Protein AF-A0A0N1M2Y0-F1 (afdb_monomer)

Secondary structure (DSSP, 8-state):
--EEEEEEEEEE-GGG-EEEEEEEEETTSS-EEEEEEEES---TTSEEEEEES-SSS--SEEEE-SS-HHHHHHHHHHHHHHHHHHHHHHHHHHHHHHHHHHHHHHHHTT--

Structure (mmCIF, N/CA/C/O backbone):
data_AF-A0A0N1M2Y0-F1
#
_entry.id   AF-A0A0N1M2Y0-F1
#
loop_
_atom_site.group_PDB
_atom_site.id
_atom_site.type_symbol
_atom_site.label_atom_id
_atom_site.label_alt_id
_atom_site.label_comp_id
_atom_site.label_asym_id
_atom_site.label_entity_id
_atom_site.label_seq_id
_atom_site.pdbx_PDB_ins_code
_atom_site.Cartn_x
_atom_site.Cartn_y
_atom_site.Cartn_z
_atom_site.occupancy
_atom_site.B_iso_or_equiv
_atom_site.auth_seq_id
_atom_site.auth_comp_id
_atom_site.auth_asym_id
_atom_site.auth_atom_id
_atom_site.pdbx_PDB_model_num
ATOM 1 N N . MET A 1 1 ? 5.345 -0.789 7.523 1.00 71.38 1 MET A N 1
ATOM 2 C CA . MET A 1 1 ? 5.106 0.414 6.702 1.00 71.38 1 MET A CA 1
ATOM 3 C C . MET A 1 1 ? 4.498 -0.058 5.403 1.00 71.38 1 MET A C 1
ATOM 5 O O . MET A 1 1 ? 5.000 -1.024 4.849 1.00 71.38 1 MET A O 1
ATOM 9 N N . THR A 1 2 ? 3.389 0.533 4.996 1.00 80.94 2 THR A N 1
ATOM 10 C CA . THR A 1 2 ? 2.586 0.106 3.848 1.00 80.94 2 THR A CA 1
ATOM 11 C C . THR A 1 2 ? 2.479 1.251 2.850 1.00 80.94 2 THR A C 1
ATOM 13 O O . THR A 1 2 ? 2.774 2.404 3.185 1.00 80.94 2 THR A O 1
ATOM 16 N N . GLY A 1 3 ? 2.143 0.928 1.607 1.00 86.12 3 GLY A N 1
ATOM 17 C CA . GLY A 1 3 ? 2.053 1.920 0.553 1.00 86.12 3 GLY A CA 1
ATOM 18 C C . GLY A 1 3 ? 1.439 1.369 -0.718 1.00 86.12 3 GLY A C 1
ATOM 19 O O . GLY A 1 3 ? 1.145 0.176 -0.842 1.00 86.12 3 GLY A O 1
ATOM 20 N N . THR A 1 4 ? 1.268 2.270 -1.670 1.00 89.38 4 THR A N 1
ATOM 21 C CA . THR A 1 4 ? 0.704 1.985 -2.983 1.00 89.38 4 THR A CA 1
ATOM 22 C C . THR A 1 4 ? 1.829 1.869 -3.996 1.00 89.38 4 THR A C 1
ATOM 24 O O . THR A 1 4 ? 2.693 2.738 -4.079 1.00 89.38 4 THR A O 1
ATOM 27 N N . TYR A 1 5 ? 1.816 0.784 -4.752 1.00 89.75 5 TYR A N 1
ATOM 28 C CA . TYR A 1 5 ? 2.676 0.543 -5.894 1.00 89.75 5 TYR A CA 1
ATOM 29 C C . TYR A 1 5 ? 1.899 0.795 -7.184 1.00 89.75 5 TYR A C 1
ATOM 31 O O . TYR A 1 5 ? 0.784 0.294 -7.329 1.00 89.75 5 TYR A O 1
ATOM 39 N N . THR A 1 6 ? 2.512 1.512 -8.115 1.00 91.38 6 THR A N 1
ATOM 40 C CA . THR A 1 6 ? 1.995 1.758 -9.460 1.00 91.38 6 THR A CA 1
ATOM 41 C C . THR A 1 6 ? 2.981 1.186 -10.467 1.00 91.38 6 THR A C 1
ATOM 43 O O . THR A 1 6 ? 4.148 1.580 -10.476 1.00 91.38 6 THR A O 1
ATOM 46 N N . GLU A 1 7 ? 2.517 0.260 -11.302 1.00 89.81 7 GLU A N 1
ATOM 47 C CA . GLU A 1 7 ? 3.288 -0.282 -12.419 1.00 89.81 7 GLU A CA 1
ATOM 48 C C . GLU A 1 7 ? 3.473 0.787 -13.497 1.00 89.81 7 GLU A C 1
ATOM 50 O O . GLU A 1 7 ? 2.527 1.468 -13.895 1.00 89.81 7 GLU A O 1
ATOM 55 N N . GLU A 1 8 ? 4.706 0.928 -13.971 1.00 91.00 8 GLU A N 1
ATOM 56 C CA . GLU A 1 8 ? 5.056 1.822 -15.078 1.00 91.00 8 GLU A CA 1
ATOM 57 C C . GLU A 1 8 ? 5.475 1.021 -16.306 1.00 91.00 8 GLU A C 1
ATOM 59 O O . GLU A 1 8 ? 5.151 1.374 -17.442 1.00 91.00 8 GLU A O 1
ATOM 64 N N . SER A 1 9 ? 6.196 -0.073 -16.081 1.00 87.69 9 SER A N 1
ATOM 65 C CA . SER A 1 9 ? 6.635 -0.977 -17.124 1.00 87.69 9 SER A CA 1
ATOM 66 C C . SER A 1 9 ? 6.612 -2.414 -16.631 1.00 87.69 9 SER A C 1
ATOM 68 O O . SER A 1 9 ? 6.685 -2.713 -15.441 1.00 87.69 9 SER A O 1
ATOM 70 N N . CYS A 1 10 ? 6.531 -3.326 -17.588 1.00 84.38 10 CYS A N 1
ATOM 71 C CA . CYS A 1 10 ? 6.622 -4.742 -17.321 1.00 84.38 10 CYS A CA 1
ATOM 72 C C . CYS A 1 10 ? 7.834 -5.279 -18.090 1.00 84.38 10 CYS A C 1
ATOM 74 O O . CYS A 1 10 ? 7.818 -5.402 -19.318 1.00 84.38 10 CYS A O 1
ATOM 76 N N . GLU A 1 11 ? 8.919 -5.548 -17.366 1.00 84.25 11 GLU A N 1
ATOM 77 C CA . GLU A 1 11 ? 10.168 -6.042 -17.933 1.00 84.25 11 GLU A CA 1
ATOM 78 C C . GLU A 1 11 ? 10.110 -7.560 -18.110 1.00 84.25 11 GLU A C 1
ATOM 80 O O . GLU A 1 11 ? 9.977 -8.333 -17.156 1.00 84.25 11 GLU A O 1
ATOM 85 N N . PHE A 1 12 ? 10.214 -8.012 -19.358 1.00 79.00 12 PHE A N 1
ATOM 86 C CA . PHE A 1 12 ? 10.163 -9.431 -19.680 1.00 79.00 12 PHE A CA 1
ATOM 87 C C . PHE A 1 12 ? 11.468 -10.133 -19.282 1.00 79.00 12 PHE A C 1
ATOM 89 O O . PHE A 1 12 ? 12.531 -9.852 -19.830 1.00 79.00 12 PHE A O 1
ATOM 96 N N . ILE A 1 13 ? 11.383 -11.104 -18.371 1.00 78.50 13 ILE A N 1
ATOM 97 C CA . ILE A 1 13 ? 12.529 -11.871 -17.841 1.00 78.50 13 ILE A CA 1
ATOM 98 C C . ILE A 1 13 ? 12.619 -13.280 -18.454 1.00 78.50 13 ILE A C 1
ATOM 100 O O . ILE A 1 13 ? 13.152 -14.224 -17.864 1.00 78.50 13 ILE A O 1
ATOM 104 N N . GLY A 1 14 ? 12.093 -13.456 -19.666 1.00 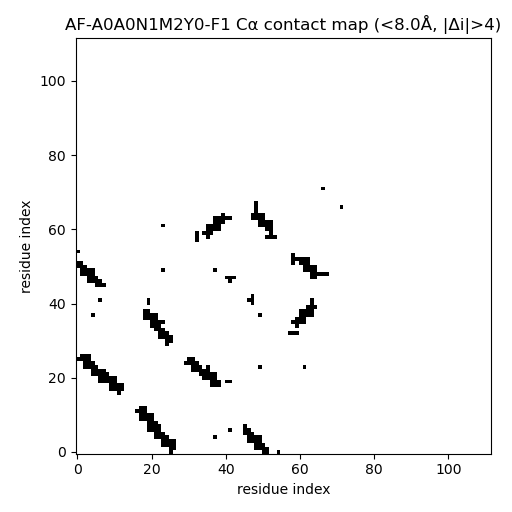70.94 14 GLY A N 1
ATOM 105 C CA . GLY A 1 14 ? 12.128 -14.735 -20.369 1.00 70.94 14 GLY A CA 1
ATOM 106 C C . GLY A 1 14 ? 11.050 -15.701 -19.871 1.00 70.94 14 GLY A C 1
ATOM 107 O O . GLY A 1 14 ? 9.868 -15.376 -19.829 1.00 70.94 14 GLY A O 1
ATOM 108 N N . ARG A 1 15 ? 11.440 -16.930 -19.504 1.00 66.25 15 ARG A N 1
ATOM 109 C CA . ARG A 1 15 ? 10.490 -18.009 -19.147 1.00 66.25 15 ARG A CA 1
ATOM 110 C C . ARG A 1 15 ? 9.715 -17.778 -17.846 1.00 66.25 15 ARG A C 1
ATOM 112 O O . ARG A 1 15 ? 8.715 -18.452 -17.630 1.00 66.25 15 ARG A O 1
ATOM 119 N N . LEU A 1 16 ? 10.174 -16.866 -16.990 1.00 67.31 16 LEU A N 1
ATOM 120 C CA . LEU A 1 16 ? 9.534 -16.538 -15.709 1.00 67.31 16 LEU A CA 1
ATOM 121 C C . LEU A 1 16 ? 8.405 -15.506 -15.855 1.00 67.31 16 LEU A C 1
ATOM 123 O O . LEU A 1 16 ? 7.801 -15.115 -14.860 1.00 67.31 16 LEU A O 1
ATOM 127 N N . GLY A 1 17 ? 8.111 -15.084 -17.087 1.00 73.69 17 GLY A N 1
ATOM 128 C CA . GLY A 1 17 ? 7.092 -14.090 -17.376 1.00 73.69 17 GLY A CA 1
ATOM 129 C C . GLY A 1 17 ? 7.642 -12.675 -17.269 1.00 73.69 17 GLY A C 1
ATOM 130 O O . GLY A 1 17 ? 8.763 -12.392 -17.695 1.00 73.69 17 GLY A O 1
ATOM 131 N N . CYS A 1 18 ? 6.816 -11.782 -16.740 1.00 78.75 18 CYS A N 1
ATOM 132 C CA . CYS A 1 18 ? 7.064 -10.355 -16.733 1.00 78.75 18 CYS A CA 1
ATOM 133 C C . CYS A 1 18 ? 7.213 -9.840 -15.298 1.00 78.75 18 CYS A C 1
ATOM 135 O O . CYS A 1 18 ? 6.415 -10.193 -14.430 1.00 78.75 18 CYS A O 1
ATOM 137 N N . LYS A 1 19 ? 8.255 -9.046 -15.041 1.00 83.75 19 LYS A N 1
ATOM 138 C CA . LYS A 1 19 ? 8.460 -8.350 -13.771 1.00 83.75 19 LYS A CA 1
ATOM 139 C C . LYS A 1 19 ? 7.891 -6.948 -13.887 1.00 83.75 19 LYS A C 1
ATOM 141 O O . LYS A 1 19 ? 8.385 -6.147 -14.672 1.00 83.75 19 LYS A O 1
ATOM 146 N N . SER A 1 20 ? 6.892 -6.660 -13.068 1.00 86.25 20 SER A N 1
ATOM 147 C CA . SER A 1 20 ? 6.382 -5.305 -12.908 1.00 86.25 20 SER A CA 1
ATOM 148 C C . SER A 1 20 ? 7.457 -4.425 -12.269 1.00 86.25 20 SER A C 1
ATOM 150 O O . SER A 1 20 ? 7.958 -4.742 -11.183 1.00 86.25 20 SER A O 1
ATOM 152 N N . VAL A 1 21 ? 7.788 -3.322 -12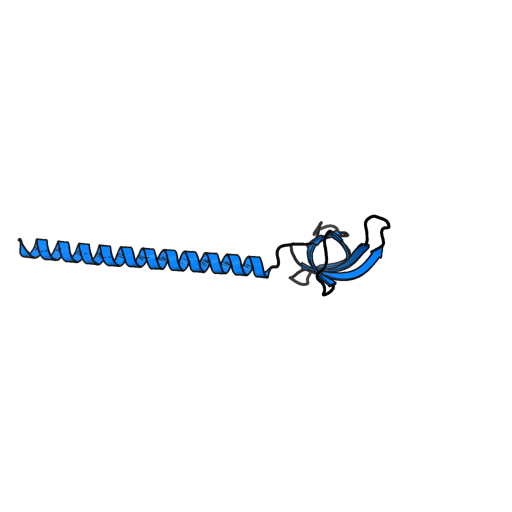.933 1.00 89.94 21 VAL A N 1
ATOM 153 C CA . VAL A 1 21 ? 8.690 -2.264 -12.472 1.00 89.94 21 VAL A CA 1
ATOM 154 C C . VAL A 1 21 ? 7.916 -0.949 -12.442 1.00 89.94 21 VAL A C 1
ATOM 156 O O . VAL A 1 21 ? 7.107 -0.652 -13.320 1.00 89.94 21 VAL A O 1
ATOM 159 N N . GLY A 1 22 ? 8.125 -0.162 -11.394 1.00 91.56 22 GLY A N 1
ATOM 160 C CA . GLY A 1 22 ? 7.370 1.068 -11.225 1.00 91.56 22 GLY A CA 1
ATOM 161 C C . GLY A 1 22 ? 7.712 1.798 -9.945 1.00 91.56 22 GLY A C 1
ATOM 162 O O . GLY A 1 22 ? 8.820 1.671 -9.414 1.00 91.56 22 GLY A O 1
ATOM 163 N N . THR A 1 23 ? 6.749 2.564 -9.449 1.00 91.94 23 THR A N 1
ATOM 164 C CA . THR A 1 23 ? 6.945 3.459 -8.312 1.00 91.94 23 THR A CA 1
ATOM 165 C C . THR A 1 23 ? 6.086 3.029 -7.132 1.00 91.94 23 THR A C 1
ATOM 167 O O . THR A 1 23 ? 4.882 2.818 -7.252 1.00 91.94 23 THR A O 1
ATOM 170 N N . TRP A 1 24 ? 6.706 2.928 -5.961 1.00 90.75 24 TRP A N 1
ATOM 171 C CA . TRP A 1 24 ? 6.036 2.728 -4.685 1.00 90.75 24 TRP A CA 1
ATOM 172 C C . TRP A 1 24 ? 6.039 4.016 -3.869 1.00 90.75 24 TRP A C 1
ATOM 174 O O . TRP A 1 24 ? 7.072 4.668 -3.713 1.00 90.75 24 TRP A O 1
ATOM 184 N N . ILE A 1 25 ? 4.888 4.356 -3.303 1.00 90.12 25 ILE A N 1
ATOM 185 C CA . ILE A 1 25 ? 4.689 5.529 -2.457 1.00 90.12 25 ILE A CA 1
ATOM 186 C C . ILE A 1 25 ? 4.100 5.062 -1.131 1.00 90.12 25 ILE A C 1
ATOM 188 O O . ILE A 1 25 ? 3.099 4.344 -1.105 1.00 90.12 25 ILE A O 1
ATOM 192 N N . SER A 1 26 ? 4.698 5.485 -0.021 1.00 88.50 26 SER A N 1
ATOM 193 C CA . SER A 1 26 ? 4.179 5.182 1.310 1.00 88.50 26 SER A CA 1
ATOM 194 C C . SER A 1 26 ? 2.824 5.845 1.568 1.00 88.50 26 SER A C 1
ATOM 196 O O . SER A 1 26 ? 2.533 6.921 1.047 1.00 88.50 26 SER A O 1
ATOM 198 N N . ASP A 1 27 ? 2.000 5.249 2.433 1.00 86.50 27 ASP A N 1
ATOM 199 C CA . ASP A 1 27 ? 0.674 5.808 2.758 1.00 86.50 27 ASP A CA 1
ATOM 200 C C . ASP A 1 27 ? 0.745 7.206 3.398 1.00 86.50 27 ASP A C 1
ATOM 202 O O . ASP A 1 27 ? -0.143 8.036 3.209 1.00 86.50 27 ASP A O 1
ATOM 206 N N . ASP A 1 28 ? 1.824 7.490 4.132 1.00 84.88 28 ASP A N 1
ATOM 207 C CA . ASP A 1 28 ? 2.102 8.806 4.717 1.00 84.88 28 ASP A CA 1
ATOM 208 C C . ASP A 1 28 ? 2.753 9.790 3.728 1.00 84.88 28 ASP A C 1
ATOM 210 O O . ASP A 1 28 ? 3.021 10.937 4.089 1.00 84.88 28 ASP A O 1
ATOM 214 N N . LYS A 1 29 ? 2.999 9.350 2.487 1.00 84.62 29 LYS A N 1
ATOM 215 C CA . LYS A 1 29 ? 3.612 10.098 1.379 1.00 84.62 29 LYS A CA 1
ATOM 216 C C . LYS A 1 29 ? 5.004 10.660 1.674 1.00 84.62 29 LYS A C 1
ATOM 218 O O . LYS A 1 29 ? 5.466 11.556 0.971 1.00 84.62 29 LYS A O 1
ATOM 223 N N . LYS A 1 30 ? 5.682 10.162 2.710 1.00 86.25 30 LYS A N 1
ATOM 224 C CA . LYS A 1 30 ? 7.029 10.618 3.084 1.00 86.25 30 LYS A CA 1
ATOM 225 C C . LYS A 1 30 ? 8.132 9.895 2.331 1.00 86.25 30 LYS A C 1
ATOM 227 O O . LYS A 1 30 ? 9.222 10.442 2.198 1.00 86.25 30 LYS A O 1
ATOM 232 N N . LEU A 1 31 ? 7.864 8.677 1.868 1.00 85.81 31 LEU A N 1
ATOM 233 C CA . LEU A 1 31 ? 8.819 7.854 1.143 1.00 85.81 31 LEU A CA 1
ATOM 234 C C . LEU A 1 31 ? 8.267 7.532 -0.236 1.00 85.81 31 LEU A C 1
ATOM 236 O O . LEU A 1 31 ? 7.113 7.137 -0.394 1.00 85.81 31 LEU A O 1
ATOM 240 N N . THR A 1 32 ? 9.117 7.715 -1.235 1.00 89.06 32 THR A N 1
ATOM 241 C CA . THR A 1 32 ? 8.858 7.315 -2.614 1.00 89.06 32 THR A CA 1
ATOM 242 C C . THR A 1 32 ? 10.071 6.544 -3.100 1.00 89.06 32 THR A C 1
ATOM 244 O O . THR A 1 32 ? 11.196 7.026 -2.976 1.00 89.06 32 THR A O 1
ATOM 247 N N . TYR A 1 33 ? 9.836 5.350 -3.629 1.00 87.75 33 TYR A N 1
ATOM 248 C CA . TYR A 1 33 ? 10.855 4.524 -4.260 1.00 87.75 33 TYR A CA 1
ATOM 249 C C . TYR A 1 33 ? 10.437 4.280 -5.708 1.00 87.75 33 TYR A C 1
ATOM 251 O O . TYR A 1 33 ? 9.399 3.671 -5.952 1.00 87.75 33 TYR A O 1
ATOM 259 N N . SER A 1 34 ? 11.221 4.778 -6.659 1.00 89.25 34 SER A N 1
ATOM 260 C CA . SER A 1 34 ? 11.015 4.567 -8.093 1.00 89.25 34 SER A CA 1
ATOM 261 C C . SER A 1 34 ? 11.924 3.457 -8.621 1.00 89.25 34 SER A C 1
ATOM 263 O O . SER A 1 34 ? 12.965 3.167 -8.033 1.00 89.25 34 SER A O 1
ATOM 265 N N . GLY A 1 35 ? 11.529 2.832 -9.733 1.00 86.88 35 GLY A N 1
ATOM 266 C CA . GLY A 1 35 ? 12.286 1.734 -10.344 1.00 86.88 35 GLY A CA 1
ATOM 267 C C . GLY A 1 35 ? 12.282 0.450 -9.513 1.00 86.88 35 GLY A C 1
ATOM 268 O O . GLY A 1 35 ? 13.185 -0.373 -9.642 1.00 86.88 35 GLY A O 1
ATOM 269 N N . VAL A 1 36 ? 11.288 0.275 -8.641 1.00 88.69 36 VAL A N 1
ATOM 270 C CA . VAL A 1 36 ? 11.204 -0.890 -7.761 1.00 88.69 36 VAL A CA 1
ATOM 271 C C . VAL A 1 36 ? 10.409 -2.006 -8.412 1.00 88.69 36 VAL A C 1
ATOM 273 O O . VAL A 1 36 ? 9.410 -1.785 -9.103 1.00 88.69 36 VAL A O 1
ATOM 276 N N . VAL A 1 37 ? 10.848 -3.231 -8.160 1.00 88.69 37 VAL A N 1
ATOM 277 C CA . VAL A 1 37 ? 10.202 -4.436 -8.670 1.00 88.69 37 VAL A CA 1
ATOM 278 C C . VAL A 1 37 ? 9.086 -4.856 -7.721 1.00 88.69 37 VAL A C 1
ATOM 280 O O . VAL A 1 37 ? 9.314 -4.986 -6.516 1.00 88.69 37 VAL A O 1
ATOM 283 N N . LEU A 1 38 ? 7.896 -5.140 -8.246 1.00 86.06 38 LEU A N 1
ATOM 284 C CA . LEU A 1 38 ? 6.842 -5.778 -7.462 1.00 86.06 38 LEU A CA 1
ATOM 285 C C . LEU A 1 38 ? 7.025 -7.299 -7.463 1.00 86.06 38 LEU A C 1
ATOM 287 O O . LEU A 1 38 ? 6.990 -7.960 -8.500 1.00 86.06 38 LEU A O 1
ATOM 291 N N . SER A 1 39 ? 7.179 -7.866 -6.272 1.00 84.25 39 SER A N 1
ATOM 292 C CA . SER A 1 39 ? 7.055 -9.298 -6.023 1.00 84.25 39 SER A CA 1
ATOM 293 C C . SER A 1 39 ? 5.596 -9.611 -5.698 1.00 84.25 39 SER A C 1
ATOM 295 O O . SER A 1 39 ? 5.158 -9.512 -4.550 1.00 84.25 39 SER A O 1
ATOM 297 N N . GLY A 1 40 ? 4.816 -9.900 -6.736 1.00 77.69 40 GLY A N 1
ATOM 298 C CA . GLY A 1 40 ? 3.376 -10.117 -6.652 1.00 77.69 40 GLY A CA 1
ATOM 299 C C . GLY A 1 40 ? 2.708 -9.914 -8.007 1.00 77.69 40 GLY A C 1
ATOM 300 O O . GLY A 1 40 ? 3.378 -9.885 -9.036 1.00 77.69 40 GLY A O 1
ATOM 301 N N . ALA A 1 41 ? 1.388 -9.769 -7.994 1.00 74.25 41 ALA A N 1
ATOM 302 C CA . ALA A 1 41 ? 0.614 -9.385 -9.166 1.00 74.25 41 ALA A CA 1
ATOM 303 C C . ALA A 1 41 ? 0.004 -8.003 -8.934 1.00 74.25 41 ALA A C 1
ATOM 305 O O . ALA A 1 41 ? -0.430 -7.701 -7.821 1.00 74.25 41 ALA A O 1
ATOM 306 N N . VAL A 1 42 ? -0.037 -7.190 -9.983 1.00 80.12 42 VAL A N 1
ATOM 307 C CA . VAL A 1 42 ? -0.802 -5.944 -9.983 1.00 80.12 42 VAL A CA 1
ATOM 308 C C . VAL A 1 42 ? -2.277 -6.213 -10.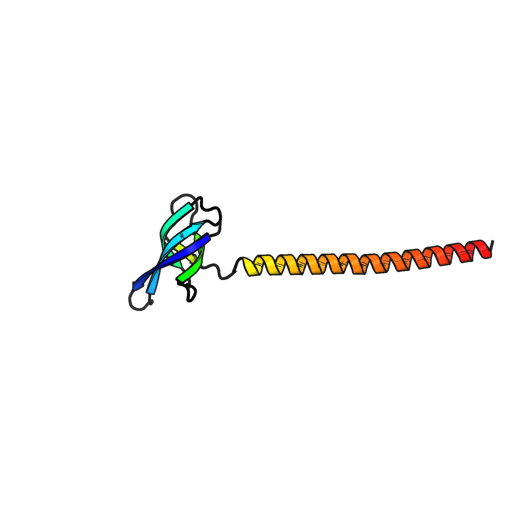241 1.00 80.12 42 VAL A C 1
ATOM 310 O O . VAL A 1 42 ? -2.648 -7.225 -10.844 1.00 80.12 42 VAL A O 1
ATOM 313 N N . GLY A 1 43 ? -3.128 -5.304 -9.770 1.00 76.44 43 GLY A N 1
ATOM 314 C CA . GLY A 1 43 ? -4.520 -5.270 -10.185 1.00 76.44 43 GLY A CA 1
ATOM 315 C C . GLY A 1 43 ? -4.659 -4.963 -11.684 1.00 76.44 43 GLY A C 1
ATOM 316 O O . GLY A 1 43 ? -3.700 -4.550 -12.338 1.00 76.44 43 GLY A O 1
ATOM 317 N N . PRO A 1 44 ? -5.860 -5.140 -12.256 1.00 78.25 44 PRO A N 1
ATOM 318 C CA . PRO A 1 44 ? -6.139 -4.799 -13.656 1.00 78.25 44 PRO A CA 1
ATOM 319 C C . PRO A 1 44 ? -5.982 -3.298 -13.965 1.00 78.25 44 PRO A C 1
ATOM 321 O O . PRO A 1 44 ? -5.927 -2.907 -15.125 1.00 78.25 44 PRO A O 1
ATOM 324 N N . ASP A 1 45 ? -5.922 -2.466 -12.930 1.00 80.75 45 ASP A N 1
ATOM 325 C CA . ASP A 1 45 ? -5.638 -1.034 -12.948 1.00 80.75 45 ASP A CA 1
ATOM 326 C C . ASP A 1 45 ? -4.133 -0.701 -12.885 1.00 80.75 45 ASP A C 1
ATOM 328 O O . ASP A 1 45 ? -3.775 0.474 -12.890 1.00 80.75 45 ASP A O 1
ATOM 332 N N . GLY A 1 46 ? -3.249 -1.707 -12.834 1.00 80.94 46 GLY A N 1
ATOM 333 C CA . GLY A 1 46 ? -1.795 -1.522 -12.736 1.00 80.94 46 GLY A CA 1
ATOM 334 C C . GLY A 1 46 ? -1.327 -1.068 -11.352 1.00 80.94 46 GLY A C 1
ATOM 335 O O . GLY A 1 46 ? -0.172 -0.683 -11.178 1.00 80.94 46 GLY A O 1
ATOM 336 N N . ILE A 1 47 ? -2.212 -1.098 -10.355 1.00 86.00 47 ILE A N 1
ATOM 337 C CA . ILE A 1 47 ? -1.926 -0.662 -8.991 1.00 86.00 47 ILE A CA 1
ATOM 338 C C . ILE A 1 47 ? -1.941 -1.881 -8.069 1.00 86.00 47 ILE A C 1
ATOM 340 O O . ILE A 1 47 ? -2.738 -2.807 -8.219 1.00 86.00 47 ILE A O 1
ATOM 344 N N . SER A 1 48 ? -1.045 -1.899 -7.087 1.00 84.62 48 SER A N 1
ATOM 345 C CA . SER A 1 48 ? -1.059 -2.892 -6.017 1.00 84.62 48 SER A CA 1
ATOM 346 C C . SER A 1 48 ? -0.737 -2.247 -4.687 1.00 84.62 48 SER A C 1
ATOM 348 O O . SER A 1 48 ? 0.117 -1.373 -4.584 1.00 84.62 48 SER A O 1
ATOM 350 N N . TYR A 1 49 ? -1.360 -2.735 -3.624 1.00 85.75 49 TYR A N 1
ATOM 351 C CA . TYR A 1 49 ? -0.878 -2.426 -2.289 1.00 85.75 49 TYR A CA 1
ATOM 352 C C . TYR A 1 49 ? 0.365 -3.268 -2.006 1.00 85.75 49 TYR A C 1
ATOM 354 O O . TYR A 1 49 ? 0.382 -4.465 -2.310 1.00 85.75 49 TYR A O 1
ATOM 362 N N . ALA A 1 50 ? 1.423 -2.661 -1.476 1.00 85.00 50 ALA A N 1
ATOM 363 C CA . ALA A 1 50 ? 2.696 -3.348 -1.303 1.00 85.00 50 ALA A CA 1
ATOM 364 C C . ALA A 1 50 ? 3.488 -2.848 -0.091 1.00 85.00 50 ALA A C 1
ATOM 366 O O . ALA A 1 50 ? 3.304 -1.729 0.397 1.00 85.00 50 ALA A O 1
ATOM 367 N N . ILE A 1 51 ? 4.385 -3.704 0.393 1.00 85.31 51 ILE A N 1
ATOM 368 C CA . ILE A 1 51 ? 5.248 -3.454 1.549 1.00 85.31 51 ILE A CA 1
ATOM 369 C C . ILE A 1 51 ? 6.713 -3.487 1.085 1.00 85.31 51 ILE A C 1
ATOM 371 O O . ILE A 1 51 ? 7.119 -4.466 0.454 1.00 85.31 51 ILE A O 1
ATOM 375 N N . PRO A 1 52 ? 7.521 -2.455 1.384 1.00 82.81 52 PRO A N 1
ATOM 376 C CA . PRO A 1 52 ? 8.928 -2.413 1.008 1.00 82.81 52 PRO A CA 1
ATOM 377 C C . PRO A 1 52 ? 9.736 -3.463 1.770 1.00 82.81 52 PRO A C 1
ATOM 379 O O . PRO A 1 52 ? 9.468 -3.732 2.944 1.00 82.81 52 PRO A O 1
ATOM 382 N N . ASN A 1 53 ? 10.744 -4.045 1.115 1.00 79.12 53 ASN A N 1
ATOM 383 C CA . ASN A 1 53 ? 11.642 -5.012 1.748 1.00 79.12 53 ASN A CA 1
ATOM 384 C C . ASN A 1 53 ? 12.519 -4.375 2.843 1.00 79.12 53 ASN A C 1
ATOM 386 O O . ASN A 1 53 ? 12.921 -5.060 3.782 1.00 79.12 53 ASN A O 1
ATOM 390 N N . SER A 1 54 ? 12.805 -3.075 2.735 1.00 67.88 54 SER A N 1
ATOM 391 C CA . SER A 1 54 ? 13.673 -2.338 3.648 1.00 67.88 54 SER A CA 1
ATOM 392 C C . SER A 1 54 ? 13.259 -0.865 3.737 1.00 67.88 54 SER A C 1
ATOM 394 O O . SER A 1 54 ? 13.012 -0.202 2.734 1.00 67.88 54 SER A O 1
ATOM 396 N N . VAL A 1 55 ? 13.202 -0.323 4.955 1.00 62.28 55 VAL A N 1
ATOM 397 C CA . VAL A 1 55 ? 12.834 1.089 5.193 1.00 62.28 55 VAL A CA 1
ATOM 398 C C . VAL A 1 55 ? 14.069 1.998 5.303 1.00 62.28 55 VAL A C 1
ATOM 400 O O . VAL A 1 55 ? 13.973 3.200 5.084 1.00 62.28 55 VAL A O 1
ATOM 403 N N . LEU A 1 56 ? 15.242 1.444 5.629 1.00 54.94 56 LEU A N 1
ATOM 404 C CA . LEU A 1 56 ? 16.418 2.213 6.074 1.00 54.94 56 LEU A CA 1
ATOM 405 C C . LEU A 1 56 ? 17.599 2.231 5.087 1.00 54.94 56 LEU A C 1
ATOM 407 O O . LEU A 1 56 ? 18.610 2.854 5.389 1.00 54.94 56 LEU A O 1
ATOM 411 N N . GLY A 1 57 ? 17.493 1.585 3.922 1.00 56.72 57 GLY A N 1
ATOM 412 C CA . GLY A 1 57 ? 18.627 1.447 2.991 1.00 56.72 57 GLY A CA 1
ATOM 413 C C . GLY A 1 57 ? 18.284 1.564 1.509 1.00 56.72 57 GLY A C 1
ATOM 414 O O . GLY A 1 57 ? 19.105 1.199 0.678 1.00 56.72 57 GLY A O 1
ATOM 415 N N . GLY A 1 58 ? 17.084 2.045 1.177 1.00 60.16 58 GLY A N 1
ATOM 416 C CA . GLY A 1 58 ? 16.518 1.876 -0.160 1.00 60.16 58 GLY A CA 1
ATOM 417 C C . GLY A 1 58 ? 15.810 0.528 -0.290 1.00 60.16 58 GLY A C 1
ATOM 418 O O . GLY A 1 58 ? 16.079 -0.424 0.448 1.00 60.16 58 GLY A O 1
ATOM 419 N N . THR A 1 59 ? 14.829 0.482 -1.178 1.00 71.06 59 THR A N 1
ATOM 420 C CA . THR A 1 59 ? 14.067 -0.718 -1.507 1.00 71.06 59 THR A CA 1
ATOM 421 C C . THR A 1 59 ? 14.127 -0.869 -3.011 1.00 71.06 59 THR A C 1
ATOM 423 O O . THR A 1 59 ? 13.661 0.020 -3.709 1.00 71.06 59 THR A O 1
ATOM 426 N N . ASP A 1 60 ? 14.640 -2.000 -3.489 1.00 79.75 60 ASP A N 1
ATOM 427 C CA . ASP A 1 60 ? 14.604 -2.355 -4.915 1.00 79.75 60 ASP A CA 1
ATOM 428 C C . ASP A 1 60 ? 13.444 -3.312 -5.224 1.00 79.75 60 ASP A C 1
ATOM 430 O O . ASP A 1 60 ? 13.101 -3.568 -6.377 1.00 79.75 60 ASP A O 1
ATOM 434 N N . THR A 1 61 ? 12.842 -3.906 -4.190 1.00 81.38 61 THR A N 1
ATOM 435 C CA . THR A 1 61 ? 11.744 -4.863 -4.330 1.00 81.38 61 THR A CA 1
ATOM 436 C C . THR A 1 61 ? 10.683 -4.632 -3.266 1.00 81.38 61 THR A C 1
ATOM 438 O O . THR A 1 61 ? 10.962 -4.670 -2.067 1.00 81.38 61 THR A O 1
ATOM 441 N N . VAL A 1 62 ? 9.446 -4.438 -3.709 1.00 85.25 62 VAL A N 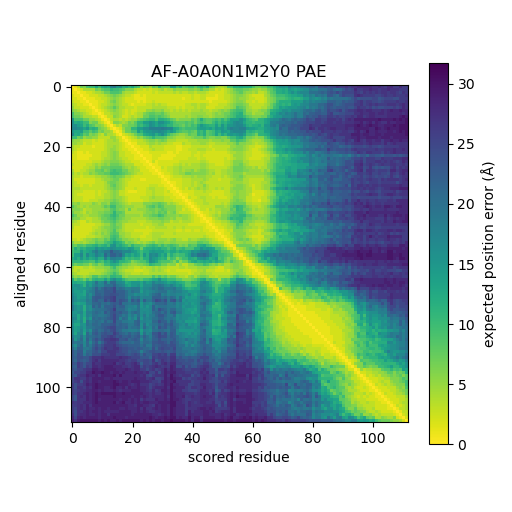1
ATOM 442 C CA . VAL A 1 62 ? 8.263 -4.340 -2.854 1.00 85.25 62 VAL A CA 1
ATOM 443 C C . VAL A 1 62 ? 7.451 -5.625 -2.964 1.00 85.25 62 VAL A C 1
ATOM 445 O O . VAL A 1 62 ? 7.353 -6.223 -4.032 1.00 85.25 62 VAL A O 1
ATOM 448 N N . TYR A 1 63 ? 6.870 -6.079 -1.862 1.00 82.38 63 TYR A N 1
ATOM 449 C CA . TYR A 1 63 ? 6.062 -7.295 -1.830 1.00 82.38 63 TYR A CA 1
ATOM 450 C C . TYR A 1 63 ? 4.586 -6.945 -1.918 1.00 82.38 63 TYR A C 1
ATOM 452 O O . TYR A 1 63 ? 4.095 -6.152 -1.112 1.00 82.38 63 TYR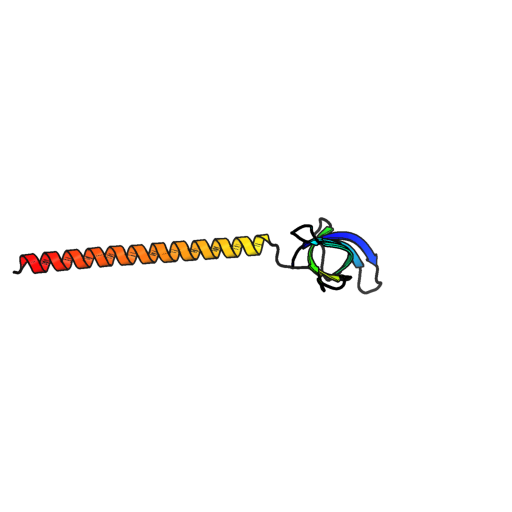 A O 1
ATOM 460 N N . GLY A 1 64 ? 3.883 -7.551 -2.875 1.00 75.56 64 GLY A N 1
ATOM 461 C CA . GLY A 1 64 ? 2.440 -7.417 -3.009 1.00 75.56 64 GLY A CA 1
ATOM 462 C C . GLY A 1 64 ? 1.745 -7.881 -1.733 1.00 75.56 64 GLY A C 1
ATOM 463 O O . GLY A 1 64 ? 1.940 -9.002 -1.265 1.00 75.56 64 GLY A O 1
ATOM 464 N N . SER A 1 65 ? 0.942 -7.000 -1.151 1.00 67.19 65 SER A N 1
ATOM 465 C CA . SER A 1 65 ? 0.122 -7.301 0.010 1.00 67.19 65 SER A CA 1
ATOM 466 C C . SER A 1 65 ? -1.246 -7.760 -0.478 1.00 67.19 65 SER A C 1
ATOM 468 O O . SER A 1 65 ? -2.027 -6.964 -0.991 1.00 67.19 65 SER A O 1
ATOM 470 N N . THR A 1 66 ? -1.566 -9.041 -0.291 1.00 57.22 66 THR A N 1
ATOM 471 C CA . THR A 1 66 ? -2.892 -9.599 -0.621 1.00 57.22 66 THR A CA 1
ATOM 472 C C . THR A 1 66 ? -4.001 -9.084 0.296 1.00 57.22 66 THR A C 1
ATOM 474 O O . THR A 1 66 ? -5.181 -9.320 0.041 1.00 57.22 66 THR A O 1
ATOM 477 N N . VAL A 1 67 ? -3.646 -8.389 1.379 1.00 53.41 67 VAL A N 1
ATOM 478 C CA . VAL A 1 67 ? -4.608 -7.743 2.266 1.00 53.41 67 VAL A CA 1
ATOM 479 C C . VAL A 1 67 ? -4.865 -6.325 1.774 1.00 53.41 67 VAL A C 1
ATOM 481 O O . VAL A 1 67 ? -4.055 -5.421 1.975 1.00 53.41 67 VAL A O 1
ATOM 484 N N . SER A 1 68 ? -6.008 -6.125 1.115 1.00 54.25 68 SER A N 1
ATOM 485 C CA . SER A 1 68 ? -6.520 -4.778 0.874 1.00 54.25 68 SER A CA 1
ATOM 486 C C . SER A 1 68 ? -6.729 -4.087 2.230 1.00 54.25 68 SER A C 1
ATOM 488 O O . SER A 1 68 ? -7.316 -4.698 3.127 1.00 54.25 68 SER A O 1
ATOM 490 N N . PRO A 1 69 ? -6.334 -2.816 2.412 1.00 58.50 69 PRO A N 1
ATOM 491 C CA . PRO A 1 69 ? -6.531 -2.105 3.682 1.00 58.50 69 PRO A CA 1
ATOM 492 C C . PRO A 1 69 ? -8.010 -2.067 4.115 1.00 58.50 69 PRO A C 1
ATOM 494 O O . PRO A 1 69 ? -8.320 -2.118 5.305 1.00 58.50 69 PRO A O 1
ATOM 497 N N . LEU A 1 70 ? -8.936 -2.101 3.149 1.00 59.00 70 LEU A N 1
ATOM 498 C CA . LEU A 1 70 ? -10.379 -2.238 3.368 1.00 59.00 70 LEU A CA 1
ATOM 499 C C . LEU A 1 70 ? -10.764 -3.512 4.137 1.00 59.00 70 LEU A C 1
ATOM 501 O O . LEU A 1 70 ? -11.632 -3.451 5.003 1.00 59.00 70 LEU A O 1
ATOM 505 N N . LEU A 1 71 ? -10.108 -4.649 3.881 1.00 59.12 71 LEU A N 1
ATOM 506 C CA . LEU A 1 71 ? -10.366 -5.899 4.607 1.00 59.12 71 LEU A CA 1
ATOM 507 C C . LEU A 1 71 ? -10.006 -5.764 6.090 1.00 59.12 71 LEU A C 1
ATOM 509 O O . LEU A 1 71 ? -10.772 -6.203 6.944 1.00 59.12 71 LEU A O 1
ATOM 513 N N . GLY A 1 72 ? -8.890 -5.099 6.405 1.00 59.41 72 GLY A N 1
ATOM 514 C CA . GLY A 1 72 ? -8.500 -4.818 7.790 1.00 59.41 72 GLY A CA 1
ATOM 515 C C . GLY A 1 72 ? -9.524 -3.945 8.522 1.00 59.41 72 GLY A C 1
ATOM 516 O O . GLY A 1 72 ? -9.904 -4.247 9.653 1.00 59.41 72 GLY A O 1
ATOM 517 N N . VAL A 1 73 ? -10.033 -2.907 7.852 1.00 71.38 73 VAL A N 1
ATOM 518 C CA . VAL A 1 73 ? -11.073 -2.020 8.400 1.00 71.38 73 VAL A CA 1
ATOM 519 C C . VAL A 1 73 ? -12.388 -2.773 8.620 1.00 71.38 73 VAL A C 1
ATOM 521 O O . VAL A 1 73 ? -12.986 -2.660 9.689 1.00 71.38 73 VAL A O 1
ATOM 524 N N . VAL A 1 74 ? -12.824 -3.587 7.655 1.00 73.75 74 VAL A N 1
ATOM 525 C CA . VAL A 1 74 ? -14.067 -4.369 7.763 1.00 73.75 74 VAL A CA 1
ATOM 526 C C . VAL A 1 74 ? -13.994 -5.360 8.924 1.00 73.75 74 VAL A C 1
ATOM 528 O O . VAL A 1 74 ? -14.929 -5.425 9.720 1.00 73.75 74 VAL A O 1
ATOM 531 N N . VAL A 1 75 ? -12.883 -6.085 9.080 1.00 76.62 75 VAL A N 1
ATOM 532 C CA . VAL A 1 75 ? -12.702 -7.032 10.194 1.00 76.62 75 VAL A CA 1
ATOM 533 C C . VAL A 1 75 ? -12.747 -6.312 11.544 1.00 76.62 75 VAL A C 1
ATOM 535 O O . VAL A 1 75 ? -13.419 -6.785 12.462 1.00 76.62 75 VAL A O 1
ATOM 538 N N . ALA A 1 76 ? -12.103 -5.147 11.665 1.00 78.06 76 ALA A N 1
ATOM 539 C CA . ALA A 1 76 ? -12.140 -4.349 12.890 1.00 78.06 76 ALA A CA 1
ATOM 540 C C . ALA A 1 76 ? -13.559 -3.854 13.225 1.00 78.06 76 ALA A C 1
ATOM 542 O O . ALA A 1 76 ? -13.988 -3.948 14.376 1.00 78.06 76 ALA A O 1
ATOM 543 N N . ILE A 1 77 ? -14.315 -3.383 12.225 1.00 84.94 77 ILE A N 1
ATOM 544 C CA . ILE A 1 77 ? -15.713 -2.960 12.398 1.00 84.94 77 ILE A CA 1
ATOM 545 C C . ILE A 1 77 ? -16.579 -4.141 12.839 1.00 84.94 77 ILE A C 1
ATOM 547 O O . ILE A 1 77 ? -17.320 -4.023 13.812 1.00 84.94 77 ILE A O 1
ATOM 551 N N . VAL A 1 78 ? -16.470 -5.292 12.171 1.00 88.50 78 VAL A N 1
ATOM 552 C CA . VAL A 1 78 ? -17.227 -6.503 12.529 1.00 88.50 78 VAL A CA 1
ATOM 553 C C . VAL A 1 78 ? -16.917 -6.929 13.963 1.00 88.50 78 VAL A C 1
ATOM 555 O O . VAL A 1 78 ? -17.833 -7.250 14.721 1.00 88.50 78 VAL A O 1
ATOM 558 N N . PHE A 1 79 ? -15.648 -6.881 14.368 1.00 90.75 79 PHE A N 1
ATOM 559 C CA . PHE A 1 79 ? -15.244 -7.209 15.731 1.00 90.75 79 PHE A CA 1
ATOM 560 C C . PHE A 1 79 ? -15.837 -6.237 16.762 1.00 90.75 79 PHE A C 1
ATOM 562 O O . PHE A 1 79 ? -16.388 -6.676 17.771 1.00 90.75 79 PHE A O 1
ATOM 569 N N . LEU A 1 80 ? -15.810 -4.928 16.489 1.00 92.06 80 LEU A N 1
ATOM 570 C CA . LEU A 1 80 ? -16.433 -3.914 17.346 1.00 92.06 80 LEU A CA 1
ATOM 571 C C . LEU A 1 80 ? -17.950 -4.092 17.456 1.00 92.06 80 LEU A C 1
ATOM 573 O O . LEU A 1 80 ? -18.497 -3.991 18.552 1.00 92.06 80 LEU A O 1
ATOM 577 N N . VAL A 1 81 ? -18.631 -4.405 16.352 1.00 92.12 81 VAL A N 1
ATOM 578 C CA . VAL A 1 81 ? -20.073 -4.693 16.354 1.00 92.12 81 VAL A CA 1
ATOM 579 C C . VAL A 1 81 ? -20.372 -5.941 17.185 1.00 92.12 81 VAL A C 1
ATOM 581 O O . VAL A 1 81 ? -21.296 -5.928 17.995 1.00 92.12 81 VAL A O 1
ATOM 584 N N . MET A 1 82 ? -19.572 -7.001 17.052 1.00 90.69 82 MET A N 1
ATOM 585 C CA . MET A 1 82 ? -19.725 -8.215 17.861 1.00 90.69 82 MET A CA 1
ATOM 586 C C . MET A 1 82 ? -19.498 -7.947 19.351 1.00 90.69 82 MET A C 1
ATOM 588 O O . MET A 1 82 ? -20.263 -8.446 20.177 1.00 90.69 82 MET A O 1
ATOM 592 N N . LEU A 1 83 ? -18.509 -7.120 19.706 1.00 90.81 83 LEU A N 1
ATOM 593 C CA . LEU A 1 83 ? -18.295 -6.684 21.087 1.00 90.81 83 LEU A CA 1
ATOM 594 C C . LEU A 1 83 ? -19.478 -5.868 21.612 1.00 90.81 83 LEU A C 1
ATOM 596 O O . LEU A 1 83 ? -19.978 -6.161 22.695 1.00 90.81 83 LEU A O 1
ATOM 600 N N . ALA A 1 84 ? -19.968 -4.894 20.842 1.00 88.25 84 ALA A N 1
ATOM 601 C CA . ALA A 1 84 ? -21.121 -4.082 21.221 1.00 88.25 84 ALA A CA 1
ATOM 602 C C . ALA A 1 84 ? -22.369 -4.949 21.449 1.00 88.25 84 ALA A C 1
ATOM 604 O O . ALA A 1 84 ? -23.032 -4.825 22.479 1.00 88.25 84 ALA A O 1
ATOM 605 N N . LEU A 1 85 ? -22.649 -5.889 20.541 1.00 87.50 85 LEU A N 1
ATOM 606 C CA . LEU A 1 85 ? -23.743 -6.852 20.689 1.00 87.50 85 LEU A CA 1
ATOM 607 C 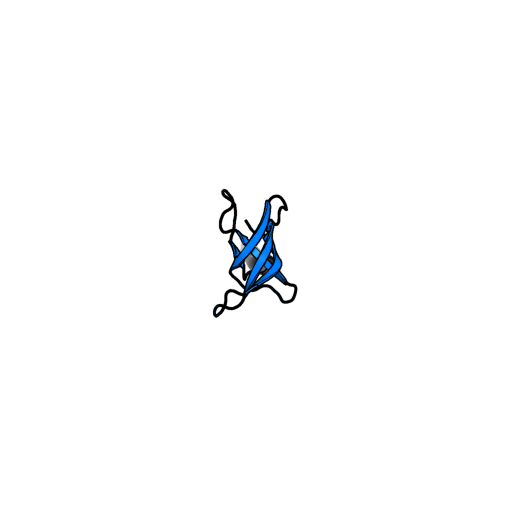C . LEU A 1 85 ? -23.542 -7.781 21.893 1.00 87.50 85 LEU A C 1
ATOM 609 O O . LEU A 1 85 ? -24.509 -8.119 22.574 1.00 87.50 85 LEU A O 1
ATOM 613 N N . GLY A 1 86 ? -22.304 -8.192 22.174 1.00 88.50 86 GLY A N 1
ATOM 614 C CA . GLY A 1 86 ? -21.959 -8.976 23.358 1.00 88.50 86 GLY A CA 1
ATOM 615 C C . GLY A 1 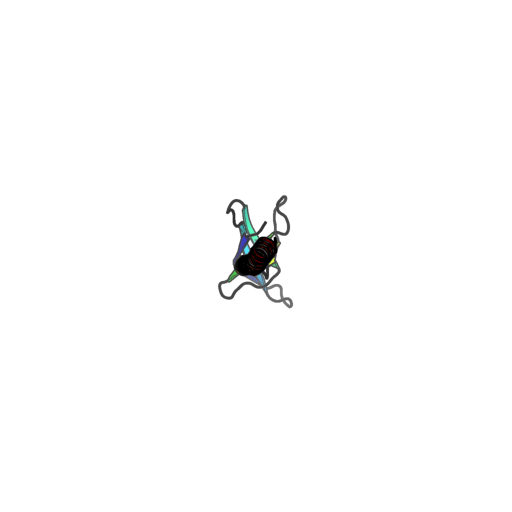86 ? -22.259 -8.225 24.656 1.00 88.50 86 GLY A C 1
ATOM 616 O O . GLY A 1 86 ? -22.894 -8.783 25.551 1.00 88.50 86 GLY A O 1
ATOM 617 N N . VAL A 1 87 ? -21.874 -6.949 24.734 1.00 85.38 87 VAL A N 1
ATOM 618 C CA . VAL A 1 87 ? -22.146 -6.079 25.890 1.00 85.38 87 VAL A CA 1
ATOM 619 C C . VAL A 1 87 ? -23.643 -5.819 26.052 1.00 85.38 87 VAL A C 1
ATOM 621 O O . VAL A 1 87 ? -24.148 -5.938 27.165 1.00 85.38 87 VAL A O 1
ATOM 624 N N . LEU A 1 88 ? -24.371 -5.540 24.966 1.00 79.69 88 LEU A N 1
ATOM 625 C CA . LEU A 1 88 ? -25.829 -5.360 24.989 1.00 79.69 88 LEU A CA 1
ATOM 626 C C . LEU A 1 88 ? -26.546 -6.611 25.517 1.00 79.69 88 LEU A C 1
ATOM 628 O O . LEU A 1 88 ? -27.340 -6.523 26.450 1.00 79.69 88 LEU A 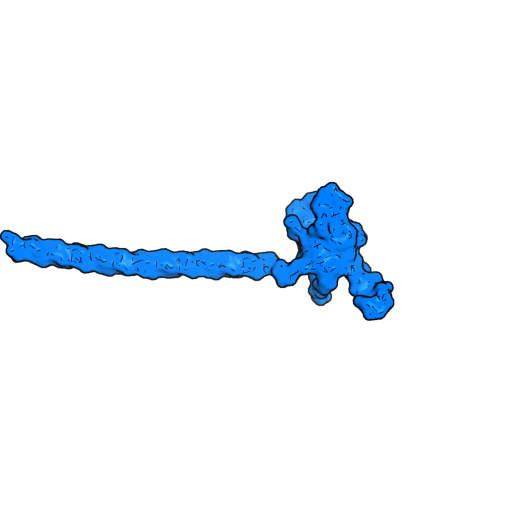O 1
ATOM 632 N N . ARG A 1 89 ? -26.200 -7.798 25.003 1.00 77.38 89 ARG A N 1
ATOM 633 C CA . ARG A 1 89 ? -26.771 -9.063 25.497 1.00 77.38 89 ARG A CA 1
ATOM 634 C C . ARG A 1 89 ? -26.395 -9.366 26.940 1.00 77.38 89 ARG A C 1
ATOM 636 O O . ARG A 1 89 ? -27.177 -9.987 27.656 1.00 77.38 89 ARG A O 1
ATOM 643 N N . ALA A 1 90 ? -25.191 -8.987 27.363 1.00 74.81 90 ALA A N 1
ATOM 644 C CA . ALA A 1 90 ? -24.820 -9.098 28.762 1.00 74.81 90 ALA A CA 1
ATOM 645 C C . ALA A 1 90 ? -25.714 -8.178 29.600 1.00 74.81 90 ALA A C 1
ATOM 647 O O . ALA A 1 90 ? -26.327 -8.662 30.546 1.00 74.81 90 ALA A O 1
ATOM 648 N N . ALA A 1 91 ? -25.851 -6.902 29.228 1.00 71.69 91 ALA A N 1
ATOM 649 C CA . ALA A 1 91 ? -26.663 -5.910 29.933 1.00 71.69 91 ALA A CA 1
ATOM 650 C C . ALA A 1 91 ? -28.126 -6.351 30.118 1.00 71.69 91 ALA A C 1
ATOM 652 O O . ALA A 1 91 ? -28.652 -6.221 31.224 1.00 71.69 91 ALA A O 1
ATOM 653 N N . ASP A 1 92 ? -28.744 -6.968 29.106 1.00 67.94 92 ASP A N 1
ATOM 654 C CA . ASP A 1 92 ? -30.096 -7.536 29.231 1.00 67.94 92 ASP A CA 1
ATOM 655 C C . ASP A 1 92 ? -30.181 -8.599 30.338 1.00 67.94 92 ASP A C 1
ATOM 657 O O . ASP A 1 92 ? -31.119 -8.607 31.139 1.00 67.94 92 ASP A O 1
ATOM 661 N N . LYS A 1 93 ? -29.160 -9.458 30.462 1.00 68.69 93 LYS A N 1
ATOM 662 C CA . LYS A 1 93 ? -29.092 -10.460 31.539 1.00 68.69 93 LYS A CA 1
ATOM 663 C C . LYS A 1 93 ? -28.916 -9.829 32.923 1.00 68.69 93 LYS A C 1
ATOM 665 O O . LYS A 1 93 ? -29.472 -10.342 33.893 1.00 68.69 93 LYS A O 1
ATOM 670 N N . TRP A 1 94 ? -28.185 -8.717 33.036 1.00 61.16 94 TRP A N 1
ATOM 671 C CA . TRP A 1 94 ? -28.067 -7.973 34.300 1.00 61.16 94 TRP A CA 1
ATOM 672 C C . TRP A 1 94 ? -29.392 -7.307 34.697 1.00 61.16 94 TRP A C 1
ATOM 674 O O . TRP A 1 94 ? -29.744 -7.301 35.879 1.00 61.16 94 TRP A O 1
ATOM 684 N N . GLY A 1 95 ? -30.153 -6.798 33.724 1.00 66.00 95 GLY A N 1
ATOM 685 C CA . GLY A 1 95 ? -31.474 -6.209 33.953 1.00 66.00 95 GLY A CA 1
ATOM 686 C C . GLY A 1 95 ? -32.483 -7.210 34.520 1.00 66.00 95 GLY A C 1
ATOM 687 O O . GLY A 1 95 ? -33.198 -6.901 35.479 1.00 66.00 95 GLY A O 1
ATOM 688 N N . ASP A 1 96 ? -32.497 -8.434 33.994 1.00 63.03 96 ASP A N 1
ATOM 689 C CA . ASP A 1 96 ? -33.422 -9.477 34.450 1.00 63.03 96 ASP A CA 1
ATOM 690 C C . ASP A 1 96 ? -33.069 -9.986 35.862 1.00 63.03 96 ASP A C 1
ATOM 692 O O . ASP A 1 96 ? -33.936 -10.161 36.725 1.00 63.03 96 ASP A O 1
ATOM 696 N N . LEU A 1 97 ? -31.770 -10.099 36.166 1.00 61.62 97 LEU A N 1
ATOM 697 C CA . LEU A 1 97 ? -31.280 -10.427 37.509 1.00 61.62 97 LEU A CA 1
ATOM 698 C C . LEU A 1 97 ? -31.640 -9.346 38.542 1.00 61.62 97 LEU A C 1
ATOM 700 O O . LEU A 1 97 ? -32.066 -9.666 39.657 1.00 61.62 97 LEU A O 1
ATOM 704 N N . ALA A 1 98 ? -31.527 -8.065 38.179 1.00 68.88 98 ALA A N 1
ATOM 705 C CA . ALA A 1 98 ? -31.928 -6.959 39.047 1.00 68.88 98 ALA A CA 1
ATOM 706 C C . ALA A 1 98 ? -33.441 -6.978 39.338 1.00 68.88 98 ALA A C 1
ATOM 708 O O . ALA A 1 98 ? -33.867 -6.730 40.472 1.00 68.88 98 ALA A O 1
ATOM 709 N N . ARG A 1 99 ? -34.262 -7.344 38.344 1.00 67.56 99 ARG A N 1
ATOM 710 C CA . ARG A 1 99 ? -35.721 -7.460 38.482 1.00 67.56 99 ARG A CA 1
ATOM 711 C C . ARG A 1 99 ? -36.130 -8.606 39.409 1.00 67.56 99 ARG A C 1
ATOM 713 O O . ARG A 1 99 ? -36.996 -8.422 40.268 1.00 67.56 99 ARG A O 1
ATOM 720 N N . LEU A 1 100 ? -35.478 -9.763 39.288 1.00 70.38 100 LEU A N 1
ATOM 721 C CA . LEU A 1 100 ? -35.711 -10.921 40.158 1.00 70.38 100 LEU A CA 1
ATOM 722 C C . LEU A 1 100 ? -35.276 -10.654 41.605 1.00 70.38 100 LEU A C 1
ATOM 724 O O . LEU A 1 100 ? -36.009 -10.985 42.540 1.00 70.38 100 LEU A O 1
ATOM 728 N N . SER A 1 101 ? -34.135 -9.988 41.798 1.00 74.81 101 SER A N 1
ATOM 729 C CA . SER A 1 101 ? -33.649 -9.565 43.118 1.00 74.81 101 SER A CA 1
ATOM 730 C C . SER A 1 101 ? -34.646 -8.644 43.834 1.00 74.81 101 SER A C 1
ATOM 732 O O . SER A 1 101 ? -35.005 -8.884 44.991 1.00 74.81 101 SER A O 1
ATOM 734 N N . ASN A 1 102 ? -35.179 -7.637 43.133 1.00 75.06 102 ASN A N 1
ATOM 735 C CA . ASN A 1 102 ? -36.167 -6.719 43.705 1.00 75.06 102 ASN A CA 1
ATOM 736 C C . ASN A 1 102 ? -37.511 -7.400 44.014 1.00 75.06 102 ASN A C 1
ATOM 738 O O . ASN A 1 102 ? -38.131 -7.107 45.038 1.00 75.06 102 ASN A O 1
ATOM 742 N N . SER A 1 103 ? -37.952 -8.332 43.164 1.00 74.62 103 SER A N 1
ATOM 743 C CA . SER A 1 103 ? -39.139 -9.164 43.412 1.00 74.62 103 SER A CA 1
ATOM 744 C C . SER A 1 103 ? -38.979 -10.016 44.678 1.00 74.62 103 SER A C 1
ATOM 746 O O . SER A 1 103 ? -39.868 -10.038 45.529 1.00 74.62 103 SER A O 1
ATOM 748 N N . SER A 1 104 ? -37.821 -10.661 44.845 1.00 76.00 104 SER A N 1
ATOM 749 C CA . SER A 1 104 ? -37.500 -11.471 46.026 1.00 76.00 104 SER A CA 1
ATOM 750 C C . SER A 1 104 ? -37.484 -10.639 47.312 1.00 76.00 104 SER A C 1
ATOM 752 O O . SER A 1 104 ? -38.119 -11.016 48.298 1.00 76.00 104 SER A O 1
ATOM 754 N N . LYS A 1 105 ? -36.849 -9.456 47.293 1.00 81.88 105 LYS A N 1
ATOM 755 C CA . LYS A 1 105 ? -36.859 -8.524 48.435 1.00 81.88 105 LYS A CA 1
ATOM 756 C C . LYS A 1 105 ? -38.273 -8.103 48.839 1.00 81.88 105 LYS A C 1
ATOM 758 O O . LYS A 1 105 ? -38.564 -8.058 50.029 1.00 81.88 105 LYS A O 1
ATOM 763 N N . ARG A 1 106 ? -39.154 -7.827 47.871 1.00 76.88 106 ARG A N 1
ATOM 764 C CA . ARG A 1 106 ? -40.551 -7.455 48.150 1.00 76.88 106 ARG A CA 1
ATOM 765 C C . ARG A 1 106 ? -41.345 -8.574 48.817 1.00 76.88 106 ARG A C 1
ATOM 767 O O . ARG A 1 106 ? -42.117 -8.278 49.716 1.00 76.88 106 ARG A O 1
ATOM 774 N N . ARG A 1 107 ? -41.152 -9.835 48.414 1.00 76.31 107 ARG A N 1
ATOM 775 C CA . ARG A 1 107 ? -41.836 -10.976 49.053 1.00 76.31 107 ARG A CA 1
ATOM 776 C C . ARG A 1 107 ? -41.411 -11.152 50.507 1.00 76.31 107 ARG A C 1
ATOM 778 O O . ARG A 1 107 ? -42.269 -11.226 51.371 1.00 76.31 107 ARG A O 1
ATOM 785 N N . LYS A 1 108 ? -40.106 -11.081 50.786 1.00 80.94 108 LYS A N 1
ATOM 786 C CA . LYS A 1 108 ? -39.591 -11.174 52.162 1.00 80.94 108 LYS A CA 1
ATOM 787 C C . LYS A 1 108 ? -40.078 -10.048 53.078 1.00 80.94 108 LYS A C 1
ATOM 789 O O . LYS A 1 108 ? -40.195 -10.260 54.274 1.00 80.94 108 LYS A O 1
ATOM 794 N N . ALA A 1 109 ? -40.354 -8.864 52.529 1.00 75.38 109 ALA A N 1
ATOM 795 C CA . ALA A 1 109 ? -40.902 -7.735 53.282 1.00 75.38 109 ALA A CA 1
ATOM 796 C C . ALA A 1 109 ? -42.417 -7.839 53.552 1.00 75.38 109 ALA A C 1
ATOM 798 O O . ALA A 1 109 ? -42.937 -7.047 54.325 1.00 75.38 109 ALA A O 1
ATOM 799 N N . LEU A 1 110 ? -43.124 -8.764 52.894 1.00 74.69 110 LEU A N 1
ATOM 800 C CA . LEU A 1 110 ? -44.548 -9.049 53.119 1.00 74.69 110 LEU A CA 1
ATOM 801 C C . LEU A 1 110 ? -44.769 -10.214 54.100 1.00 74.69 110 LEU A C 1
ATOM 803 O O . LEU A 1 110 ? -45.881 -10.396 54.582 1.00 74.69 110 LEU A O 1
ATOM 807 N N . GLU A 1 111 ? -43.729 -11.009 54.359 1.00 70.50 111 GLU A N 1
ATOM 808 C CA . GLU A 1 111 ? -43.743 -12.173 55.259 1.00 70.50 111 GLU A CA 1
ATOM 809 C C . GLU A 1 111 ? -43.159 -11.861 56.656 1.00 70.50 111 GLU A C 1
ATOM 811 O O . GLU A 1 111 ? -43.073 -12.763 57.489 1.00 70.50 111 GLU A O 1
ATOM 816 N N . ALA A 1 112 ? -42.752 -10.609 56.903 1.00 56.75 112 ALA A N 1
ATOM 817 C CA . ALA A 1 112 ? -42.225 -10.093 58.173 1.00 56.75 112 ALA A CA 1
ATOM 818 C C . ALA A 1 112 ? -43.196 -9.077 58.785 1.00 56.75 112 ALA A C 1
ATOM 820 O O . ALA A 1 112 ? -43.313 -9.068 60.030 1.00 56.75 112 ALA A O 1
#

Sequence (112 aa):
MTGTYTEESCEFIGRLGCKSVGTWISDDKKLTYSGVVLSGAVGPDGISYAIPNSVLGGTDTVYGSTVSPLLGVVVAIVFLVMLALGVLRAADKWGDLARLSNSSKRRKALEA

Mean predicted aligned error: 14.56 Å

Solvent-accessible surface area (backbone atoms only — not comparable to full-atom values): 6248 Å² total; per-residue (Å²): 123,54,24,46,30,38,57,74,45,67,50,73,66,66,95,84,43,64,42,39,27,19,38,36,33,33,76,84,67,82,47,74,38,69,75,19,31,48,54,65,72,63,43,101,84,36,39,33,47,26,30,61,75,40,92,88,78,67,43,63,42,27,35,47,44,90,69,52,71,66,57,58,52,50,53,52,50,53,50,50,51,52,50,51,52,51,52,52,58,48,50,55,55,54,52,54,52,53,51,52,52,54,53,52,54,54,52,59,66,73,78,108

Radius of gyration: 27.84 Å; Cα contacts (8 Å, |Δi|>4): 157; chains: 1; bounding box: 63×29×78 Å

Nearest PDB structures (foldseek):
  6htj-assembly1_B  TM=4.315E-01  e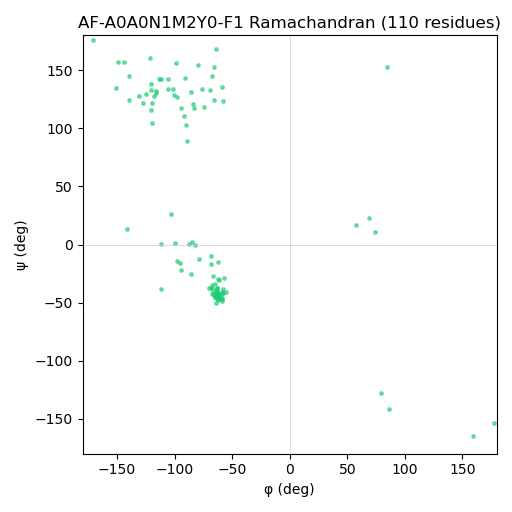=1.358E+00  Saccharolobus solfataricus
  5vhh-assembly1_F  TM=5.151E-01  e=3.410E+00  Homo sapiens
  6k72-assembly1_K  TM=4.198E-01  e=1.438E+00  Homo sapiens

Foldseek 3Di:
DKWKWAFDDWPQPPPVGTWGAAKTAHPVRPDIAHRATEPDDADPRRMFIWAFPDDPPGGNYTYGDPDDVVNVVVVVVVVVVVVVVVVVVVVVVVVVVVVVVVVVVVVVVVVD

pLDDT: mean 78.18, std 10.44, range [53.41, 92.12]